Protein AF-A0A1M2VNN3-F1 (afdb_monomer_lite)

Secondary structure (DSSP, 8-state):
----------------------------------------PPPPPPPHHHHHHHHHHHHHHHHTTS-HHHHHTT--THHHHTSTT-EEEEEE--SSSS--EEEEEETTTTEEEEEE----TTSHHHHHHHH-------------

Sequence (144 aa):
MSPTSHCSWLKAALVGLSLCHFAAAAPALVPEVADIRVRRQSITTVSTAEIDSFTPYSFFASAGHCAASKTLTWTCGANCLANPSFKPVAAGGDGDKVQFWFVGFDPDLNTVVVSHQGTNTSEILPLIEDASIEKTTLIRKNLP

pLDDT: mean 77.08, std 21.99, range [33.66, 98.75]

Foldseek 3Di:
DDDDDDDDDDDDDDDDDDDDDPDPPDPPPDPPPPPPPVPPDDDDDDDPVRVVVCVLVVLLQVCQQPDQVCVQVLNRPPSSVSQVQWHWPGWDDPCAPAWTWTWTARVVVRDIDIYTHDDPPVHVVVVVVVVPPPDDDPDPPPDD

Radius of gyration: 32.01 Å; chains: 1; bounding box: 51×56×94 Å

Structure (mmCIF, N/CA/C/O backbone):
data_AF-A0A1M2VNN3-F1
#
_entry.id   AF-A0A1M2VNN3-F1
#
loop_
_atom_site.group_PDB
_atom_site.id
_atom_site.type_symbol
_atom_site.label_atom_id
_atom_site.label_alt_id
_atom_site.label_comp_id
_atom_site.label_asym_id
_atom_site.label_entity_id
_atom_site.label_seq_id
_atom_site.pdbx_PDB_ins_code
_atom_site.Cartn_x
_atom_site.Cartn_y
_atom_site.Cartn_z
_atom_site.occupancy
_atom_site.B_iso_or_equiv
_atom_site.auth_seq_id
_atom_site.auth_comp_id
_atom_site.auth_asym_id
_atom_site.auth_atom_id
_atom_site.pdbx_PDB_model_num
ATOM 1 N N . MET A 1 1 ? 4.830 -6.497 -82.057 1.00 33.66 1 MET A N 1
ATOM 2 C CA . MET A 1 1 ? 6.035 -6.176 -81.267 1.00 33.66 1 MET A CA 1
ATOM 3 C C . MET A 1 1 ? 6.210 -4.665 -81.296 1.00 33.66 1 MET A C 1
ATOM 5 O O . MET A 1 1 ? 6.345 -4.127 -82.380 1.00 33.66 1 MET A O 1
ATOM 9 N N . SER A 1 2 ? 6.118 -4.054 -80.116 1.00 34.47 2 SER A N 1
ATOM 10 C CA . SER A 1 2 ? 6.352 -2.661 -79.699 1.00 34.47 2 SER A CA 1
ATOM 11 C C . SER A 1 2 ? 5.770 -1.429 -80.432 1.00 34.47 2 SER A C 1
ATOM 13 O O . SER A 1 2 ? 5.801 -1.351 -81.656 1.00 34.47 2 SER A O 1
ATOM 15 N N . PRO A 1 3 ? 5.310 -0.430 -79.642 1.00 50.47 3 PRO A N 1
ATOM 16 C CA . PRO A 1 3 ? 4.735 0.847 -80.063 1.00 50.47 3 PRO A CA 1
ATOM 17 C C . PRO A 1 3 ? 5.744 2.009 -79.973 1.00 50.47 3 PRO A C 1
ATOM 19 O O . PRO A 1 3 ? 6.759 1.900 -79.294 1.00 50.47 3 PRO A O 1
ATOM 22 N N . THR A 1 4 ? 5.385 3.157 -80.541 1.00 38.19 4 THR A N 1
ATOM 23 C CA . THR A 1 4 ? 5.797 4.522 -80.147 1.00 38.19 4 THR A CA 1
ATOM 24 C C . THR A 1 4 ? 4.761 5.475 -80.758 1.00 38.19 4 THR A C 1
ATOM 26 O O . THR A 1 4 ? 4.120 5.126 -81.740 1.00 38.19 4 THR A O 1
ATOM 29 N N . SER A 1 5 ? 4.501 6.698 -80.321 1.00 41.19 5 SER A N 1
ATOM 30 C CA . SER A 1 5 ? 4.799 7.518 -79.146 1.00 41.19 5 SER A CA 1
ATOM 31 C C . SER A 1 5 ? 4.080 8.830 -79.482 1.00 41.19 5 SER A C 1
ATOM 33 O O . SER A 1 5 ? 4.285 9.347 -80.578 1.00 41.19 5 SER A O 1
ATOM 35 N N . HIS A 1 6 ? 3.241 9.374 -78.602 1.00 37.38 6 HIS A N 1
ATOM 36 C CA . HIS A 1 6 ? 2.731 10.734 -78.784 1.00 37.38 6 HIS A CA 1
ATOM 37 C C . HIS A 1 6 ? 2.972 11.549 -77.522 1.00 37.38 6 HIS A C 1
ATOM 39 O O . HIS A 1 6 ? 2.417 11.300 -76.455 1.00 37.38 6 HIS A O 1
ATOM 45 N N . CYS A 1 7 ? 3.850 12.527 -77.696 1.00 39.41 7 CYS A N 1
ATOM 46 C CA . CYS A 1 7 ? 4.170 13.578 -76.760 1.00 39.41 7 CYS A CA 1
ATOM 47 C C . CYS A 1 7 ? 3.228 14.763 -77.049 1.00 39.41 7 CYS A C 1
ATOM 49 O O . CYS A 1 7 ? 3.173 15.232 -78.183 1.00 39.41 7 CYS A O 1
ATOM 51 N N . SER A 1 8 ? 2.636 15.335 -75.996 1.00 44.03 8 SER A N 1
ATOM 52 C CA . SER A 1 8 ? 2.959 16.705 -75.566 1.00 44.03 8 SER A CA 1
ATOM 53 C C . SER A 1 8 ? 1.882 17.813 -75.530 1.00 44.03 8 SER A C 1
ATOM 55 O O . SER A 1 8 ? 1.131 18.021 -76.473 1.00 44.03 8 SER A O 1
ATOM 57 N N . TRP A 1 9 ? 2.007 18.602 -74.447 1.00 37.06 9 TRP A N 1
ATOM 58 C CA . TRP A 1 9 ? 1.638 20.013 -74.195 1.00 37.06 9 TRP A CA 1
ATOM 59 C C . TRP A 1 9 ? 0.148 20.413 -74.099 1.00 37.06 9 TRP A C 1
ATOM 61 O O . TRP A 1 9 ? -0.550 20.477 -75.099 1.00 37.06 9 TRP A O 1
ATOM 71 N N . LEU A 1 10 ? -0.311 20.843 -72.911 1.00 41.41 10 LEU A N 1
ATOM 72 C CA . LEU A 1 10 ? -0.460 22.260 -72.494 1.00 41.41 10 LEU A CA 1
ATOM 73 C C . LEU A 1 10 ? -1.434 22.410 -71.305 1.00 41.41 10 LEU A C 1
ATOM 75 O O . LEU A 1 10 ? -2.467 21.758 -71.219 1.00 41.41 10 LEU A O 1
ATOM 79 N N . LYS A 1 11 ? -1.059 23.291 -70.372 1.00 45.62 11 LYS A N 1
ATOM 80 C CA . LYS A 1 11 ? -1.816 23.722 -69.184 1.00 45.62 11 LYS A CA 1
ATOM 81 C C . LYS A 1 11 ? -2.757 24.894 -69.526 1.00 45.62 11 LYS A C 1
ATOM 83 O O . LYS A 1 11 ? -2.455 25.605 -70.479 1.00 45.62 11 LYS A O 1
ATOM 88 N N . ALA A 1 12 ? -3.732 25.149 -68.631 1.00 44.59 12 ALA A N 1
ATOM 89 C CA . ALA A 1 12 ? -4.568 26.364 -68.412 1.00 44.59 12 ALA A CA 1
ATOM 90 C C . ALA A 1 12 ? -6.070 26.130 -68.705 1.00 44.59 12 ALA A C 1
ATOM 92 O O . ALA A 1 12 ? -6.380 25.421 -69.646 1.00 44.59 12 ALA A O 1
ATOM 93 N N . ALA A 1 13 ? -7.079 26.693 -68.028 1.00 43.75 13 ALA A N 1
ATOM 94 C CA . ALA A 1 13 ? -7.238 27.483 -66.802 1.00 43.75 13 ALA A CA 1
ATOM 95 C C . ALA A 1 13 ? -8.767 27.736 -66.594 1.00 43.75 13 ALA A C 1
ATOM 97 O O . ALA A 1 13 ? -9.498 27.735 -67.576 1.00 43.75 13 ALA A O 1
ATOM 98 N N . LEU A 1 14 ? -9.187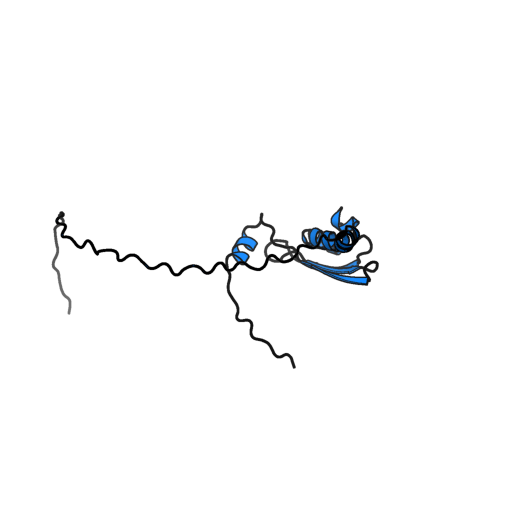 28.030 -65.347 1.00 42.53 14 LEU A N 1
ATOM 99 C CA . LEU A 1 14 ? -10.318 28.905 -64.917 1.00 42.53 14 LEU A CA 1
ATOM 100 C C . LEU A 1 14 ? -11.787 28.472 -65.215 1.00 42.53 14 LEU A C 1
ATOM 102 O O . LEU A 1 14 ? -12.166 28.269 -66.355 1.00 42.53 14 LEU A O 1
ATOM 106 N N . VAL A 1 15 ? -12.615 28.166 -64.196 1.00 43.72 15 VAL A N 1
ATOM 107 C CA . VAL A 1 15 ? -13.488 29.034 -63.341 1.00 43.72 15 VAL A CA 1
ATOM 108 C C . VAL A 1 15 ? -14.848 29.415 -63.970 1.00 43.72 15 VAL A C 1
ATOM 110 O O . VAL A 1 15 ? -14.900 30.055 -65.011 1.00 43.72 15 VAL A O 1
ATOM 113 N N . GLY A 1 16 ? -15.934 29.119 -63.232 1.00 42.97 16 GLY A N 1
ATOM 114 C CA . GLY A 1 16 ? -17.315 29.616 -63.420 1.00 42.97 16 GLY A CA 1
ATOM 115 C C . GLY A 1 16 ? -18.303 28.488 -63.768 1.00 42.97 16 GLY A C 1
ATOM 116 O O . GLY A 1 16 ? -17.969 27.633 -64.568 1.00 42.97 16 GLY A O 1
ATOM 117 N N . LEU A 1 17 ? -19.522 28.370 -63.238 1.00 47.12 17 LEU A N 1
ATOM 118 C CA . LEU A 1 17 ? -20.382 29.330 -62.556 1.00 47.12 17 LEU A CA 1
ATOM 119 C C . LEU A 1 17 ? -21.457 28.571 -61.741 1.00 47.12 17 LEU A C 1
ATOM 121 O O . LEU A 1 17 ? -21.937 27.514 -62.140 1.00 47.12 17 LEU A O 1
ATOM 125 N N . SER A 1 18 ? -21.820 29.166 -60.610 1.00 65.38 18 SER A N 1
ATOM 126 C CA . SER A 1 18 ? -22.887 28.821 -59.664 1.00 65.38 18 SER A CA 1
ATOM 127 C C . SER A 1 18 ? -24.274 28.612 -60.295 1.00 65.38 18 SER A C 1
ATOM 129 O O . SER A 1 18 ? -24.717 29.472 -61.053 1.00 65.38 18 SER A O 1
ATOM 131 N N . LEU A 1 19 ? -24.999 27.553 -59.890 1.00 51.84 19 LEU A N 1
ATOM 132 C CA . LEU A 1 19 ? -26.470 27.518 -59.922 1.00 51.84 19 LEU A CA 1
ATOM 133 C C . LEU A 1 19 ? -27.072 26.693 -58.758 1.00 51.84 19 LEU A C 1
ATOM 135 O O . LEU A 1 19 ? -26.866 25.490 -58.621 1.00 51.84 19 LEU A O 1
ATOM 139 N N . CYS A 1 20 ? -27.807 27.433 -57.927 1.00 46.62 20 CYS A N 1
ATOM 140 C CA . CYS A 1 20 ? -28.802 27.118 -56.899 1.00 46.62 20 CYS A CA 1
ATOM 141 C C . CYS A 1 20 ? -29.218 25.658 -56.645 1.00 46.62 20 CYS A C 1
ATOM 143 O O . CYS A 1 20 ? -29.908 25.070 -57.466 1.00 46.62 20 CYS A O 1
ATOM 145 N N . HIS A 1 21 ? -29.019 25.195 -55.405 1.00 37.31 21 HIS A N 1
ATOM 146 C CA . HIS A 1 21 ? -29.993 24.367 -54.679 1.00 37.31 21 HIS A CA 1
ATOM 147 C C . HIS A 1 21 ? -30.003 24.798 -53.203 1.00 37.31 21 HIS A C 1
ATOM 149 O O . HIS A 1 21 ? -29.290 24.239 -52.374 1.00 37.31 21 HIS A O 1
ATOM 155 N N . PHE A 1 22 ? -30.796 25.817 -52.858 1.00 49.06 22 PHE A N 1
ATOM 156 C CA . PHE A 1 22 ? -31.197 26.004 -51.462 1.00 49.06 22 PHE A CA 1
ATOM 157 C C . PHE A 1 22 ? -32.216 24.908 -51.144 1.00 49.06 22 PHE A C 1
ATOM 159 O O . PHE A 1 22 ? -33.404 25.049 -51.426 1.00 49.06 22 PHE A O 1
ATOM 166 N N . ALA A 1 23 ? -31.737 23.783 -50.617 1.00 55.97 23 ALA A N 1
ATOM 167 C CA . ALA A 1 23 ? -32.609 22.795 -50.006 1.00 55.97 23 ALA A CA 1
ATOM 168 C C . ALA A 1 23 ? -33.265 23.450 -48.783 1.00 55.97 23 ALA A C 1
ATOM 170 O O . ALA A 1 23 ? -32.577 23.890 -47.862 1.00 55.97 23 ALA A O 1
ATOM 171 N N . ALA A 1 24 ? -34.593 23.554 -48.792 1.00 55.31 24 ALA A N 1
ATOM 172 C CA . ALA A 1 24 ? -35.355 23.955 -47.622 1.00 55.31 24 ALA A CA 1
ATOM 173 C C . ALA A 1 24 ? -35.082 22.938 -46.503 1.00 55.31 24 ALA A C 1
ATOM 175 O O . ALA A 1 24 ? -35.500 21.784 -46.590 1.00 55.31 24 ALA A O 1
ATOM 176 N N . ALA A 1 25 ? -34.340 23.347 -45.473 1.00 58.97 25 ALA A N 1
ATOM 177 C CA . ALA A 1 25 ? -34.159 22.540 -44.278 1.00 58.97 25 ALA A CA 1
ATOM 178 C C . ALA A 1 25 ? -35.513 22.455 -43.562 1.00 58.97 25 ALA A C 1
ATOM 180 O O . ALA A 1 25 ? -35.980 23.434 -42.980 1.00 58.97 25 ALA A O 1
ATOM 181 N N . ALA A 1 26 ? -36.173 21.300 -43.648 1.00 62.38 26 ALA A N 1
ATOM 182 C CA . ALA A 1 26 ? -37.319 21.006 -42.801 1.00 62.38 26 ALA A CA 1
ATOM 183 C C . ALA A 1 26 ? -36.878 21.105 -41.327 1.00 62.38 26 ALA A C 1
ATOM 185 O O . ALA A 1 26 ? -35.769 20.664 -41.008 1.00 62.38 26 ALA A O 1
ATOM 186 N N . PRO A 1 27 ? -37.695 21.669 -40.419 1.00 55.53 27 PRO A N 1
ATOM 187 C CA . PRO A 1 27 ? -37.373 21.656 -39.001 1.00 55.53 27 PRO A CA 1
ATOM 188 C C . PRO A 1 27 ? -37.253 20.198 -38.553 1.00 55.53 27 PRO A C 1
ATOM 190 O O . PRO A 1 27 ? -38.220 19.438 -38.595 1.00 55.53 27 PRO A O 1
ATOM 193 N N . ALA A 1 28 ? -36.043 19.793 -38.170 1.00 61.91 28 ALA A N 1
ATOM 194 C CA . ALA A 1 28 ? -35.824 18.502 -37.549 1.00 61.91 28 ALA A CA 1
ATOM 195 C C . ALA A 1 28 ? -36.614 18.486 -36.235 1.00 61.91 28 ALA A C 1
ATOM 197 O O . ALA A 1 28 ? -36.348 19.283 -35.335 1.00 61.91 28 ALA A O 1
ATOM 198 N N . LEU A 1 29 ? -37.605 17.599 -36.136 1.00 56.53 29 LEU A N 1
ATOM 199 C CA . LEU A 1 29 ? -38.239 17.267 -34.868 1.00 56.53 29 LEU A CA 1
ATOM 200 C C . LEU A 1 29 ? -37.166 16.599 -34.004 1.00 56.53 29 LEU A C 1
ATOM 202 O O . LEU A 1 29 ? -36.873 15.416 -34.171 1.00 56.53 29 LEU A O 1
ATOM 206 N N . VAL A 1 30 ? -36.522 17.376 -33.134 1.00 61.78 30 VAL A N 1
ATOM 207 C CA . VAL A 1 30 ? -35.669 16.825 -32.080 1.00 61.78 30 VAL A CA 1
ATOM 208 C C . VAL A 1 30 ? -36.590 16.005 -31.176 1.00 61.78 30 VAL A C 1
ATOM 210 O O . VAL A 1 30 ? -37.547 16.576 -30.648 1.00 61.78 30 VAL A O 1
ATOM 213 N N . PRO A 1 31 ? -36.378 14.685 -31.020 1.00 58.59 31 PRO A N 1
ATOM 214 C CA . PRO A 1 31 ? -37.140 13.924 -30.047 1.00 58.59 31 PRO A CA 1
ATOM 215 C C . PRO A 1 31 ? -36.894 14.549 -28.676 1.00 58.59 31 PRO A C 1
ATOM 217 O O . PRO A 1 31 ? -35.753 14.853 -28.321 1.00 58.59 31 PRO A O 1
ATOM 220 N N . GLU A 1 32 ? -37.972 14.782 -27.933 1.00 61.81 32 GLU A N 1
ATOM 221 C CA . GLU A 1 32 ? -37.898 15.251 -26.558 1.00 61.81 32 GLU A CA 1
ATOM 222 C C . GLU A 1 32 ? -37.024 14.268 -25.778 1.00 61.81 32 GLU A C 1
ATOM 224 O O . GLU A 1 32 ? -37.351 13.086 -25.645 1.00 61.81 32 GLU A O 1
ATOM 229 N N . VAL A 1 33 ? -35.852 14.737 -25.342 1.00 63.41 33 VAL A N 1
ATOM 230 C CA . VAL A 1 33 ? -34.979 13.963 -24.467 1.00 63.41 33 VAL A CA 1
ATOM 231 C C . VAL A 1 33 ? -35.758 13.820 -23.171 1.00 63.41 33 VAL A C 1
ATOM 233 O O . VAL A 1 33 ? -35.866 14.779 -22.410 1.00 63.41 33 VAL A O 1
ATOM 236 N N . ALA A 1 34 ? -36.362 12.651 -22.956 1.00 64.81 34 ALA A N 1
ATOM 237 C CA . ALA A 1 34 ? -37.002 12.338 -21.692 1.00 64.81 34 ALA A CA 1
ATOM 238 C C . ALA A 1 34 ? -35.995 12.650 -20.575 1.00 64.81 34 ALA A C 1
ATOM 240 O O . ALA A 1 34 ? -34.882 12.119 -20.589 1.00 64.81 34 ALA A O 1
ATOM 241 N N . ASP A 1 35 ? -36.368 13.544 -19.652 1.00 61.16 35 ASP A N 1
ATOM 242 C CA . ASP A 1 35 ? -35.616 13.820 -18.427 1.00 61.16 35 ASP A CA 1
ATOM 243 C C . ASP A 1 35 ? -35.487 12.482 -17.693 1.00 61.16 35 ASP A C 1
ATOM 245 O O . ASP A 1 35 ? -36.402 12.052 -16.985 1.00 61.16 35 ASP A O 1
ATOM 249 N N . ILE A 1 36 ? -34.367 11.778 -17.895 1.00 63.28 36 ILE A N 1
ATOM 250 C CA . ILE A 1 36 ? -33.958 10.680 -17.025 1.00 63.28 36 ILE A CA 1
ATOM 251 C C . ILE A 1 36 ? -33.531 11.354 -15.727 1.00 63.28 36 ILE A C 1
ATOM 253 O O . ILE A 1 36 ? -32.350 11.445 -15.390 1.00 63.28 36 ILE A O 1
ATOM 257 N N . ARG A 1 37 ? -34.518 11.849 -14.983 1.00 63.16 37 ARG A N 1
ATOM 258 C CA . ARG A 1 37 ? -34.352 12.286 -13.614 1.00 63.16 37 ARG A CA 1
ATOM 259 C C . ARG A 1 37 ? -34.118 11.020 -12.815 1.00 63.16 37 ARG A C 1
ATOM 261 O O . ARG A 1 37 ? -35.043 10.448 -12.239 1.00 63.16 37 ARG A O 1
ATOM 268 N N . VAL A 1 38 ? -32.874 10.546 -12.832 1.00 70.25 38 VAL A N 1
ATOM 269 C CA . VAL A 1 38 ? -32.401 9.508 -11.923 1.00 70.25 38 VAL A CA 1
ATOM 270 C C . VAL A 1 38 ? -32.824 9.979 -10.543 1.00 70.25 38 VAL A C 1
ATOM 272 O O . VAL A 1 38 ? -32.404 11.047 -10.088 1.00 70.25 38 VAL A O 1
ATOM 275 N N . ARG A 1 39 ? -33.743 9.238 -9.915 1.00 72.94 39 ARG A N 1
ATOM 276 C CA . ARG A 1 39 ? -34.212 9.537 -8.565 1.00 72.94 39 ARG A CA 1
ATOM 277 C C . ARG A 1 39 ? -32.967 9.737 -7.715 1.00 72.94 39 ARG A C 1
ATOM 279 O O . ARG A 1 39 ? -32.147 8.823 -7.631 1.00 72.94 39 ARG A O 1
ATOM 286 N N . ARG A 1 40 ? -32.797 10.939 -7.154 1.00 70.25 40 ARG A N 1
ATOM 287 C CA . ARG A 1 40 ? -31.619 11.252 -6.344 1.00 70.25 40 ARG A CA 1
ATOM 288 C C . ARG A 1 40 ? -31.544 10.193 -5.249 1.00 70.25 40 ARG A C 1
ATOM 290 O O . ARG A 1 40 ? -32.466 10.083 -4.442 1.00 70.25 40 ARG A O 1
ATOM 297 N N . GLN A 1 41 ? -30.496 9.378 -5.290 1.00 78.75 41 GLN A N 1
ATOM 298 C CA . GLN A 1 41 ? -30.207 8.430 -4.224 1.00 78.75 41 GLN A CA 1
ATOM 299 C C . GLN A 1 41 ? -30.070 9.245 -2.933 1.00 78.75 41 GLN A C 1
ATOM 301 O O . GLN A 1 41 ? -29.500 10.342 -2.944 1.00 78.75 41 GLN A O 1
ATOM 306 N N . SER A 1 42 ? -30.641 8.756 -1.835 1.00 82.00 42 SER A N 1
ATOM 307 C CA . SER A 1 42 ? -30.385 9.347 -0.525 1.00 82.00 42 SER A CA 1
ATOM 308 C C . SER A 1 42 ? -28.895 9.207 -0.222 1.00 82.00 42 SER A C 1
ATOM 310 O O . SER A 1 42 ? -28.363 8.101 -0.277 1.00 82.00 42 SER A O 1
ATOM 312 N N . ILE A 1 43 ? -28.225 10.320 0.072 1.00 85.56 43 ILE A N 1
ATOM 313 C CA . ILE A 1 43 ? -26.824 10.320 0.493 1.00 85.56 43 ILE A CA 1
ATOM 314 C C . ILE A 1 43 ? -26.812 10.099 2.003 1.00 85.56 43 ILE A C 1
ATOM 316 O O . ILE A 1 43 ? -27.353 10.917 2.747 1.00 85.56 43 ILE A O 1
ATOM 320 N N . THR A 1 44 ? -26.202 9.004 2.443 1.00 88.62 44 THR A N 1
ATOM 321 C CA . THR A 1 44 ? -25.964 8.735 3.863 1.00 88.62 44 THR A CA 1
ATOM 322 C C . THR A 1 44 ? -24.551 9.178 4.209 1.00 88.62 44 THR A C 1
ATOM 324 O O . THR A 1 44 ? -23.600 8.834 3.510 1.00 88.62 44 THR A O 1
ATOM 327 N N . THR A 1 45 ? -24.404 9.955 5.279 1.00 92.50 45 THR A N 1
ATOM 328 C CA . THR A 1 45 ? -23.086 10.319 5.806 1.00 92.50 45 THR A CA 1
ATOM 329 C C . THR A 1 45 ? -22.431 9.098 6.441 1.00 92.50 45 THR A C 1
ATOM 331 O O . THR A 1 45 ? -23.033 8.465 7.307 1.00 92.50 45 THR A O 1
ATOM 334 N N . VAL A 1 46 ? -21.200 8.799 6.039 1.00 94.06 46 VAL A N 1
ATOM 335 C CA . VAL A 1 46 ? -20.384 7.735 6.634 1.00 94.06 46 VAL A CA 1
ATOM 336 C C . VAL A 1 46 ? -19.782 8.229 7.953 1.00 94.06 46 VAL A C 1
ATOM 338 O O . VAL A 1 46 ? -19.405 9.397 8.068 1.00 94.06 46 VAL A O 1
ATOM 341 N N . SER A 1 47 ? -19.725 7.357 8.962 1.00 96.06 47 SER A N 1
ATOM 342 C CA . SER A 1 47 ? -19.135 7.694 10.264 1.00 96.06 47 SER A CA 1
ATOM 343 C C . SER A 1 47 ? -17.606 7.776 10.193 1.00 96.06 47 SER A C 1
ATOM 345 O O . SER A 1 47 ? -16.981 7.138 9.349 1.00 96.06 47 SER A O 1
ATOM 347 N N . THR A 1 48 ? -16.980 8.512 11.113 1.00 97.00 48 THR A N 1
ATOM 348 C CA . THR A 1 48 ? -15.510 8.563 11.197 1.00 97.00 48 THR A CA 1
ATOM 349 C C . THR A 1 48 ? -14.914 7.188 11.479 1.00 97.00 48 THR A C 1
ATOM 351 O O . THR A 1 48 ? -13.947 6.819 10.837 1.00 97.00 48 THR A O 1
ATOM 354 N N . ALA A 1 49 ? -15.542 6.389 12.346 1.00 96.94 49 ALA A N 1
ATOM 355 C CA . ALA A 1 49 ? -15.082 5.036 12.659 1.00 96.94 49 ALA A CA 1
ATOM 356 C C . ALA A 1 49 ? -15.073 4.112 11.428 1.00 96.94 49 ALA A C 1
ATOM 358 O O . ALA A 1 49 ? -14.180 3.283 11.273 1.00 96.94 49 ALA A O 1
ATOM 359 N N . GLU A 1 50 ? -16.055 4.266 10.539 1.00 95.94 50 GLU A N 1
ATOM 360 C CA . GLU A 1 50 ? -16.102 3.512 9.287 1.00 95.94 50 GLU A CA 1
ATOM 361 C C . GLU A 1 50 ? -15.001 3.974 8.323 1.00 95.94 50 GLU A C 1
ATOM 363 O O . GLU A 1 50 ? -14.300 3.132 7.770 1.00 95.94 50 GLU A O 1
ATOM 368 N N . ILE A 1 51 ? -14.762 5.284 8.200 1.00 95.88 51 ILE A N 1
ATOM 369 C CA . ILE A 1 51 ? -13.627 5.824 7.428 1.00 95.88 51 ILE A CA 1
ATOM 370 C C . ILE A 1 51 ? -12.295 5.303 7.986 1.00 95.88 51 ILE A C 1
ATOM 372 O O . ILE A 1 51 ? -11.461 4.807 7.230 1.00 95.88 51 ILE A O 1
ATOM 376 N N . ASP A 1 52 ? -12.119 5.351 9.306 1.00 96.31 52 ASP A N 1
ATOM 377 C CA . ASP A 1 52 ? -10.901 4.919 9.991 1.00 96.31 52 ASP A CA 1
ATOM 378 C C . ASP A 1 52 ? -10.620 3.429 9.757 1.00 96.31 52 ASP A C 1
ATOM 380 O O . ASP A 1 52 ? -9.462 3.040 9.590 1.00 96.31 52 ASP A O 1
ATOM 384 N N . SER A 1 53 ? -11.668 2.603 9.651 1.00 96.12 53 SER A N 1
ATOM 385 C CA . SER A 1 53 ? -11.535 1.175 9.336 1.00 96.12 53 SER A CA 1
ATOM 386 C C . SER A 1 53 ? -10.943 0.904 7.944 1.00 96.12 53 SER A C 1
ATOM 388 O O . SER A 1 53 ? -10.343 -0.149 7.725 1.00 96.12 53 SER A O 1
ATOM 390 N N . PHE A 1 54 ? -11.041 1.865 7.017 1.00 96.38 54 PHE A N 1
ATOM 391 C CA . PHE A 1 54 ? -10.453 1.775 5.677 1.00 96.38 54 PHE A CA 1
ATOM 392 C C . PHE A 1 54 ? -9.030 2.343 5.579 1.00 96.38 54 PHE A C 1
ATOM 394 O O . PHE A 1 54 ? -8.344 2.140 4.569 1.00 96.38 54 PHE A O 1
ATOM 401 N N . THR A 1 55 ? -8.553 3.033 6.615 1.00 96.81 55 THR A N 1
ATOM 402 C CA . THR A 1 55 ? -7.229 3.669 6.626 1.00 96.81 55 THR A CA 1
ATOM 403 C C . THR A 1 55 ? -6.080 2.684 6.363 1.00 96.81 55 THR A C 1
ATOM 405 O O . THR A 1 55 ? -5.253 2.989 5.496 1.00 96.81 55 THR A O 1
ATOM 408 N N . PRO A 1 56 ? -6.020 1.484 6.984 1.00 97.44 56 PRO A N 1
ATOM 409 C CA . PRO A 1 56 ? -4.959 0.511 6.699 1.00 97.44 56 PRO A CA 1
ATOM 410 C C . PRO A 1 56 ? -4.878 0.136 5.213 1.00 97.44 56 PRO A C 1
ATOM 412 O O . PRO A 1 56 ? -3.799 0.138 4.616 1.00 97.44 56 PRO A O 1
ATOM 415 N N . TYR A 1 57 ? -6.032 -0.101 4.581 1.00 97.50 57 TYR A N 1
ATOM 416 C CA . TYR A 1 57 ? -6.136 -0.440 3.159 1.00 97.50 57 TYR A CA 1
ATOM 417 C C . TYR A 1 57 ? -5.717 0.714 2.247 1.00 97.50 57 TYR A C 1
ATOM 419 O O . TYR A 1 57 ? -5.097 0.486 1.209 1.00 97.50 57 TYR A O 1
ATOM 427 N N . SER A 1 58 ? -5.975 1.956 2.659 1.00 97.12 58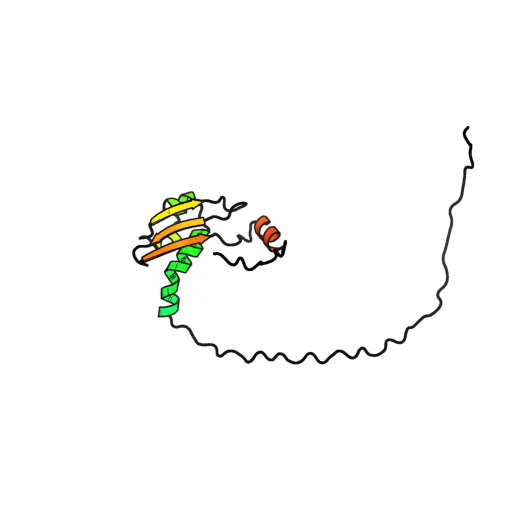 SER A N 1
ATOM 428 C CA . SER A 1 58 ? -5.516 3.145 1.932 1.00 97.12 58 SER A CA 1
ATOM 429 C C . SER A 1 58 ? -3.988 3.249 1.937 1.00 97.12 58 SER A C 1
ATOM 431 O O . SER A 1 58 ? -3.379 3.547 0.907 1.00 97.12 58 SER A O 1
ATOM 433 N N . PHE A 1 59 ? -3.341 2.921 3.059 1.00 98.25 59 PHE A N 1
ATOM 434 C CA . PHE A 1 59 ? -1.881 2.841 3.120 1.00 98.25 59 PHE A CA 1
ATOM 435 C C . PHE A 1 59 ? -1.313 1.672 2.307 1.00 98.25 59 PHE A C 1
ATOM 437 O O . PHE A 1 59 ? -0.282 1.847 1.659 1.00 98.25 59 PHE A O 1
ATOM 444 N N . PHE A 1 60 ? -1.991 0.520 2.251 1.00 98.38 60 PHE A N 1
ATOM 445 C CA . PHE A 1 60 ? -1.605 -0.578 1.354 1.00 98.38 60 PHE A CA 1
ATOM 446 C C . PHE A 1 60 ? -1.708 -0.203 -0.129 1.00 98.38 60 PHE A C 1
ATOM 448 O O . PHE A 1 60 ? -0.815 -0.544 -0.911 1.00 98.38 60 PHE A O 1
ATOM 455 N N . ALA A 1 61 ? -2.759 0.521 -0.516 1.00 97.50 61 ALA A N 1
ATOM 456 C CA . ALA A 1 61 ? -2.907 1.046 -1.871 1.00 97.50 61 ALA A CA 1
ATOM 457 C C . ALA A 1 61 ? -1.790 2.052 -2.196 1.00 97.50 61 ALA A C 1
ATOM 459 O O . ALA A 1 61 ? -1.124 1.937 -3.222 1.00 97.50 61 ALA A O 1
ATOM 460 N N . SER A 1 62 ? -1.503 2.975 -1.274 1.00 96.94 62 SER A N 1
ATOM 461 C CA . SER A 1 62 ? -0.403 3.940 -1.408 1.00 96.94 62 SER A CA 1
ATOM 462 C C . SER A 1 62 ? 0.971 3.254 -1.502 1.00 96.94 62 SER A C 1
ATOM 464 O O . SER A 1 62 ? 1.798 3.604 -2.347 1.00 96.94 62 SER A O 1
ATOM 466 N N . ALA A 1 63 ? 1.211 2.210 -0.699 1.00 98.06 63 ALA A N 1
ATOM 467 C CA . ALA A 1 63 ? 2.414 1.379 -0.785 1.00 98.06 63 ALA A CA 1
ATOM 468 C C . ALA A 1 63 ? 2.541 0.657 -2.139 1.00 98.06 63 ALA A C 1
ATOM 470 O O . ALA A 1 63 ? 3.658 0.343 -2.545 1.00 98.06 63 ALA A O 1
ATOM 471 N N . GLY A 1 64 ? 1.435 0.439 -2.862 1.00 97.38 64 GLY A N 1
ATOM 472 C CA . GLY A 1 64 ? 1.425 -0.149 -4.206 1.00 97.38 64 GLY A CA 1
ATOM 473 C C . GLY A 1 64 ? 2.227 0.658 -5.229 1.00 97.38 64 GLY A C 1
ATOM 474 O O . GLY A 1 64 ? 2.687 0.098 -6.212 1.00 97.38 64 GLY A O 1
ATOM 475 N N . HIS A 1 65 ? 2.476 1.946 -4.972 1.00 95.75 65 HIS A N 1
ATOM 476 C CA . HIS A 1 65 ? 3.314 2.806 -5.816 1.00 95.75 65 HIS A CA 1
ATOM 477 C C . HIS A 1 65 ? 4.807 2.772 -5.467 1.00 95.75 65 HIS A C 1
ATOM 479 O O . HIS A 1 65 ? 5.617 3.425 -6.124 1.00 95.75 65 HIS A O 1
ATOM 485 N N . CYS A 1 66 ? 5.194 2.049 -4.419 1.00 97.19 66 CYS A N 1
ATOM 486 C CA . CYS A 1 66 ? 6.589 1.941 -4.016 1.00 97.19 66 CYS A CA 1
ATOM 487 C C . CYS A 1 66 ? 7.306 0.853 -4.822 1.00 97.19 66 CYS A C 1
ATOM 489 O O . CYS A 1 66 ? 6.716 -0.165 -5.176 1.00 97.19 66 CYS A O 1
ATOM 491 N N . ALA A 1 67 ? 8.608 1.040 -5.056 1.00 97.69 67 ALA A N 1
ATOM 492 C CA . ALA A 1 67 ? 9.418 0.060 -5.774 1.00 97.69 67 ALA A CA 1
ATOM 493 C C . ALA A 1 67 ? 9.310 -1.338 -5.140 1.00 97.69 67 ALA A C 1
ATOM 495 O O . ALA A 1 67 ? 9.392 -1.474 -3.915 1.00 97.69 67 ALA A O 1
ATOM 496 N N . ALA A 1 68 ? 9.218 -2.377 -5.975 1.00 98.19 68 ALA A N 1
ATOM 497 C CA . ALA A 1 68 ? 9.034 -3.764 -5.539 1.00 98.19 68 ALA A CA 1
ATOM 498 C C . ALA A 1 68 ? 10.064 -4.227 -4.488 1.00 98.19 68 ALA A C 1
ATOM 500 O O . ALA A 1 68 ? 9.730 -4.928 -3.538 1.00 98.19 68 ALA A O 1
ATOM 501 N N . SER A 1 69 ? 11.324 -3.788 -4.596 1.00 98.31 69 SER A N 1
ATOM 502 C CA . SER A 1 69 ? 12.369 -4.113 -3.610 1.00 98.31 69 SER A CA 1
ATOM 503 C C . SER A 1 69 ? 12.090 -3.532 -2.215 1.00 98.31 69 SER A C 1
ATOM 505 O O . SER A 1 69 ? 12.484 -4.112 -1.199 1.00 98.31 69 SER A O 1
ATOM 507 N N . LYS A 1 70 ? 11.387 -2.396 -2.146 1.00 98.62 70 LYS A N 1
ATOM 508 C CA . LYS A 1 70 ? 10.994 -1.731 -0.899 1.00 98.62 70 LYS A CA 1
ATOM 509 C C . LYS A 1 70 ? 9.730 -2.327 -0.304 1.00 98.62 70 LYS A C 1
ATOM 511 O O . LYS A 1 70 ? 9.661 -2.428 0.916 1.00 98.62 70 LYS A O 1
ATOM 516 N N . THR A 1 71 ? 8.763 -2.740 -1.118 1.00 98.50 71 THR A N 1
ATOM 517 C CA . THR A 1 71 ? 7.557 -3.421 -0.622 1.00 98.50 71 THR A CA 1
ATOM 518 C C . THR A 1 71 ? 7.860 -4.855 -0.200 1.00 98.50 71 THR A C 1
ATOM 520 O O . THR A 1 71 ? 7.362 -5.279 0.834 1.00 98.50 71 THR A O 1
ATOM 523 N N . LEU A 1 72 ? 8.770 -5.565 -0.878 1.00 98.62 72 LEU A N 1
ATOM 524 C CA . LEU A 1 72 ? 9.216 -6.898 -0.447 1.00 98.62 72 LEU A CA 1
ATOM 525 C C . LEU A 1 72 ? 9.896 -6.879 0.930 1.00 98.62 72 LEU A C 1
ATOM 527 O O . LEU A 1 72 ? 9.734 -7.800 1.721 1.00 98.62 72 LEU A O 1
ATOM 531 N N . THR A 1 73 ? 10.660 -5.823 1.219 1.00 98.56 73 THR A N 1
ATOM 532 C CA . THR A 1 73 ? 11.332 -5.636 2.518 1.00 98.56 73 THR A CA 1
ATOM 533 C C . THR A 1 73 ? 10.505 -4.825 3.516 1.00 98.56 73 THR A C 1
ATOM 535 O O . THR A 1 73 ? 10.923 -4.661 4.657 1.00 98.56 73 THR A O 1
ATOM 538 N N . TRP A 1 74 ? 9.345 -4.319 3.093 1.00 98.56 74 TRP A N 1
ATOM 539 C CA . TRP A 1 74 ? 8.463 -3.434 3.854 1.00 98.56 74 TRP A CA 1
ATOM 540 C C . TRP A 1 74 ? 9.144 -2.176 4.433 1.00 98.56 74 TRP A C 1
ATOM 542 O O . TRP A 1 74 ? 8.964 -1.811 5.591 1.00 98.56 74 TRP A O 1
ATOM 552 N N . THR A 1 75 ? 9.946 -1.483 3.616 1.00 98.44 75 THR A N 1
ATOM 553 C CA . THR A 1 75 ? 10.780 -0.328 4.029 1.00 98.44 75 THR A CA 1
ATOM 554 C C . THR A 1 75 ? 10.447 0.983 3.307 1.00 98.44 75 THR A C 1
ATOM 556 O O . THR A 1 75 ? 11.272 1.891 3.209 1.00 98.44 75 THR A O 1
ATOM 559 N N . CYS A 1 76 ? 9.231 1.113 2.783 1.00 97.56 76 CYS A N 1
ATOM 560 C CA . CYS A 1 76 ? 8.813 2.206 1.901 1.00 97.56 76 CYS A CA 1
ATOM 561 C C . CYS A 1 76 ? 8.388 3.516 2.604 1.00 97.56 76 CYS A C 1
ATOM 563 O O . CYS A 1 76 ? 7.576 4.279 2.085 1.00 97.56 76 CYS A O 1
ATOM 565 N N . GLY A 1 77 ? 8.931 3.799 3.789 1.00 97.94 77 GLY A N 1
ATOM 566 C CA . GLY A 1 77 ? 8.608 5.010 4.547 1.00 97.94 77 GLY A CA 1
ATOM 567 C C . GLY A 1 77 ? 7.193 4.986 5.129 1.00 97.94 77 GLY A C 1
ATOM 568 O O . GLY A 1 77 ? 6.716 3.934 5.548 1.00 97.94 77 GLY A O 1
ATOM 569 N N . ALA A 1 78 ? 6.535 6.149 5.172 1.00 97.94 78 ALA A N 1
ATOM 570 C CA . ALA A 1 78 ? 5.271 6.350 5.888 1.00 97.94 78 ALA A CA 1
ATOM 571 C C . ALA A 1 78 ? 4.181 5.326 5.525 1.00 97.94 78 ALA A C 1
ATOM 573 O O . ALA A 1 78 ? 3.489 4.845 6.415 1.00 97.94 78 ALA A O 1
ATOM 574 N N . ASN A 1 79 ? 4.084 4.932 4.251 1.00 97.50 79 ASN A N 1
ATOM 575 C CA . ASN A 1 79 ? 3.099 3.948 3.798 1.00 97.50 79 ASN A CA 1
ATOM 576 C C . ASN A 1 79 ? 3.304 2.566 4.439 1.00 97.50 79 ASN A C 1
ATOM 578 O O . ASN A 1 79 ? 2.348 1.948 4.891 1.00 97.50 79 ASN A O 1
ATOM 582 N N . CYS A 1 80 ? 4.551 2.096 4.515 1.00 98.19 80 CYS A N 1
ATOM 583 C CA . CYS A 1 80 ? 4.877 0.813 5.140 1.00 98.19 80 CYS A CA 1
ATOM 584 C C . CYS A 1 80 ? 4.818 0.908 6.675 1.00 98.19 80 CYS A C 1
ATOM 586 O O . CYS A 1 80 ? 4.342 -0.004 7.347 1.00 98.19 80 CYS A O 1
ATOM 588 N N . LEU A 1 81 ? 5.252 2.041 7.236 1.00 98.31 81 LEU A N 1
ATOM 589 C CA . LEU A 1 81 ? 5.220 2.289 8.681 1.00 98.31 81 LEU A CA 1
ATOM 590 C C . LEU A 1 81 ? 3.796 2.378 9.246 1.00 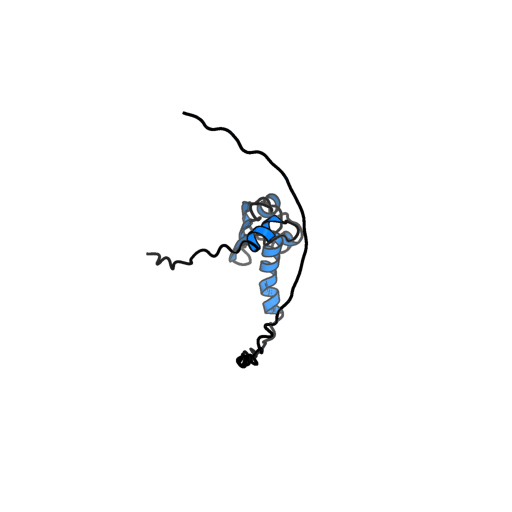98.31 81 LEU A C 1
ATOM 592 O O . LEU A 1 81 ? 3.620 2.154 10.440 1.00 98.31 81 LEU A O 1
ATOM 596 N N . ALA A 1 82 ? 2.798 2.679 8.413 1.00 98.00 82 ALA A N 1
ATOM 597 C CA . ALA A 1 82 ? 1.398 2.703 8.820 1.00 98.00 82 ALA A CA 1
ATOM 598 C C . ALA A 1 82 ? 0.807 1.304 9.077 1.00 98.00 82 ALA A C 1
ATOM 600 O O . ALA A 1 82 ? -0.111 1.188 9.880 1.00 98.00 82 ALA A O 1
ATOM 601 N N . ASN A 1 83 ? 1.361 0.253 8.457 1.00 98.12 83 ASN A N 1
ATOM 602 C CA . ASN A 1 83 ? 0.955 -1.144 8.665 1.00 98.12 83 ASN A CA 1
ATOM 603 C C . ASN A 1 83 ? 2.190 -2.009 9.003 1.00 98.12 83 ASN A C 1
ATOM 605 O O . ASN A 1 83 ? 2.624 -2.827 8.190 1.00 98.12 83 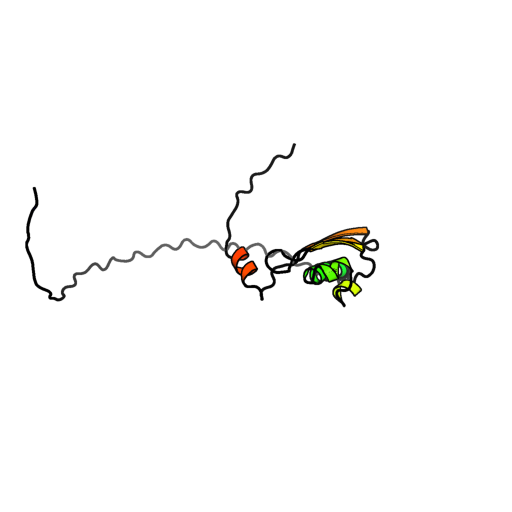ASN A O 1
ATOM 609 N N . PRO A 1 84 ? 2.836 -1.811 10.166 1.00 98.19 84 PRO A N 1
ATOM 610 C CA . PRO A 1 84 ? 4.159 -2.379 10.453 1.00 98.19 84 PRO A CA 1
ATOM 611 C C . PRO A 1 84 ? 4.153 -3.900 10.678 1.00 98.19 84 PRO A C 1
ATOM 613 O O . PRO A 1 84 ? 5.203 -4.548 10.634 1.00 98.19 84 PRO A O 1
ATOM 616 N N . SER A 1 85 ? 2.989 -4.486 10.950 1.00 98.06 85 SER A N 1
ATOM 617 C CA . SER A 1 85 ? 2.823 -5.919 11.185 1.00 98.06 85 SER A CA 1
ATOM 618 C C . SER A 1 85 ? 2.771 -6.736 9.893 1.00 98.06 85 SER A C 1
ATOM 620 O O . SER A 1 85 ? 3.069 -7.934 9.944 1.00 98.06 85 SER A O 1
ATOM 622 N N . PHE A 1 86 ? 2.496 -6.098 8.749 1.00 98.75 86 PHE A N 1
ATOM 623 C CA . PHE A 1 86 ? 2.414 -6.747 7.445 1.00 98.75 86 PHE A CA 1
ATOM 624 C C . PHE A 1 86 ? 3.671 -7.554 7.107 1.00 98.75 86 PHE A C 1
ATOM 626 O O . PHE A 1 86 ? 4.808 -7.124 7.332 1.00 98.75 86 PHE A O 1
ATOM 633 N N . LYS A 1 87 ? 3.456 -8.749 6.554 1.00 98.62 87 LYS A N 1
ATOM 634 C CA . LYS A 1 87 ? 4.500 -9.690 6.142 1.00 98.62 87 LYS A CA 1
ATOM 635 C C . LYS A 1 87 ? 4.414 -9.912 4.632 1.00 98.62 87 LYS A C 1
ATOM 637 O O . LYS A 1 87 ? 3.621 -10.752 4.195 1.00 98.62 87 LYS A O 1
ATOM 642 N N . PRO A 1 88 ? 5.211 -9.185 3.829 1.00 98.56 88 PRO A N 1
ATOM 643 C CA . PRO A 1 88 ? 5.305 -9.441 2.399 1.00 98.56 88 PRO A CA 1
ATOM 644 C C . PRO A 1 88 ? 5.784 -10.870 2.129 1.00 98.56 88 PRO A C 1
ATOM 646 O O . PRO A 1 88 ? 6.696 -11.369 2.789 1.00 98.56 88 PRO A O 1
ATOM 649 N N . VAL A 1 89 ? 5.177 -11.514 1.137 1.00 98.69 89 VAL A N 1
ATOM 650 C CA . VAL A 1 89 ? 5.554 -12.845 0.637 1.00 98.69 89 VAL A CA 1
ATOM 651 C C . VAL A 1 89 ? 6.192 -12.729 -0.745 1.00 98.69 89 VAL A C 1
ATOM 653 O O . VAL A 1 89 ? 7.171 -13.414 -1.031 1.00 98.69 89 VAL A O 1
ATOM 656 N N . ALA A 1 90 ? 5.667 -11.846 -1.595 1.00 98.75 90 ALA A N 1
ATOM 657 C CA . ALA A 1 90 ? 6.239 -11.549 -2.902 1.00 98.75 90 ALA A CA 1
ATOM 658 C C . ALA A 1 90 ? 5.914 -10.115 -3.332 1.00 98.75 90 ALA A C 1
ATOM 660 O O . ALA A 1 90 ? 4.910 -9.538 -2.913 1.00 98.75 90 ALA A O 1
ATOM 661 N N . ALA A 1 91 ? 6.764 -9.556 -4.189 1.00 98.62 91 ALA A N 1
ATOM 662 C CA . ALA A 1 91 ? 6.541 -8.285 -4.860 1.00 98.62 91 ALA A CA 1
ATOM 663 C C . ALA A 1 91 ? 7.217 -8.297 -6.233 1.00 98.62 91 ALA A C 1
ATOM 665 O O . ALA A 1 91 ? 8.182 -9.036 -6.446 1.00 98.62 91 ALA A O 1
ATOM 666 N N . GLY A 1 92 ? 6.734 -7.469 -7.152 1.00 98.00 92 GLY A N 1
ATOM 667 C CA . GLY A 1 92 ? 7.267 -7.393 -8.507 1.00 98.00 92 GLY A CA 1
ATOM 668 C C . GLY A 1 92 ? 6.814 -6.147 -9.254 1.00 98.00 92 GLY A C 1
ATOM 669 O O . GLY A 1 92 ? 6.206 -5.251 -8.674 1.00 98.00 92 GLY A O 1
ATOM 670 N N . GLY A 1 93 ? 7.133 -6.113 -10.546 1.00 96.19 93 GLY A N 1
ATOM 671 C CA . GLY A 1 93 ? 6.915 -4.962 -11.419 1.00 96.19 93 GLY A CA 1
ATOM 672 C C . GLY A 1 93 ? 8.117 -4.021 -11.488 1.00 96.19 93 GLY A C 1
ATOM 673 O O . GLY A 1 93 ? 9.018 -4.070 -10.646 1.00 96.19 93 GLY A O 1
ATOM 674 N N . ASP A 1 94 ? 8.126 -3.192 -12.525 1.00 93.19 94 ASP A N 1
ATOM 675 C CA . ASP A 1 94 ? 9.116 -2.138 -12.775 1.00 93.19 94 ASP A CA 1
ATOM 676 C C . ASP A 1 94 ? 8.514 -0.728 -12.670 1.00 93.19 94 ASP A C 1
ATOM 678 O O . ASP A 1 94 ? 9.257 0.253 -12.667 1.00 93.19 94 ASP A O 1
ATOM 682 N N . GLY A 1 95 ? 7.192 -0.633 -12.507 1.00 88.62 95 GLY A N 1
ATOM 683 C CA . GLY A 1 95 ? 6.475 0.630 -12.388 1.00 88.62 95 GLY A CA 1
ATOM 684 C C . GLY A 1 95 ? 6.162 1.301 -13.723 1.00 88.62 95 GLY A C 1
ATOM 685 O O . GLY A 1 95 ? 5.589 2.391 -13.711 1.00 88.62 95 GLY A O 1
ATOM 686 N N . ASP A 1 96 ? 6.521 0.649 -14.831 1.00 85.25 96 ASP A N 1
ATOM 687 C CA . ASP A 1 96 ? 6.365 1.119 -16.207 1.00 85.25 96 ASP A CA 1
ATOM 688 C C . ASP A 1 96 ? 5.546 0.093 -17.011 1.00 85.25 96 ASP A C 1
ATOM 690 O O . ASP A 1 96 ? 4.312 0.117 -16.979 1.00 85.25 96 ASP A O 1
ATOM 694 N N . LYS A 1 97 ? 6.214 -0.880 -17.653 1.00 84.44 97 LYS A N 1
ATOM 695 C CA . LYS A 1 97 ? 5.562 -1.945 -18.438 1.00 84.44 97 LYS A CA 1
ATOM 696 C C . LYS A 1 97 ? 4.766 -2.899 -17.564 1.00 84.44 97 LYS A C 1
ATOM 698 O O . LYS A 1 97 ? 3.733 -3.409 -17.987 1.00 84.44 97 LYS A O 1
ATOM 703 N N . VAL A 1 98 ? 5.280 -3.187 -16.371 1.00 88.69 98 VAL A N 1
ATOM 704 C CA . VAL A 1 98 ? 4.602 -4.013 -15.376 1.00 88.69 98 VAL A CA 1
ATOM 705 C C . VAL A 1 98 ? 4.423 -3.165 -14.134 1.00 88.69 98 VAL A C 1
ATOM 707 O O . VAL A 1 98 ? 5.386 -2.861 -13.426 1.00 88.69 98 VAL A O 1
ATOM 710 N N . GLN A 1 99 ? 3.169 -2.819 -13.854 1.00 92.31 99 GLN A N 1
ATOM 711 C CA . GLN A 1 99 ? 2.789 -2.110 -12.640 1.00 92.31 99 GLN A CA 1
ATOM 712 C C . GLN A 1 99 ? 3.356 -2.817 -11.406 1.00 92.31 99 GLN A C 1
ATOM 714 O O . GLN A 1 99 ? 3.356 -4.051 -11.328 1.00 92.31 99 GLN A O 1
ATOM 719 N N . PHE A 1 100 ? 3.843 -2.040 -10.439 1.00 97.31 100 PHE A N 1
ATOM 720 C CA . PHE A 1 100 ? 4.278 -2.602 -9.170 1.00 97.31 100 PHE A CA 1
ATOM 721 C C . PHE A 1 100 ? 3.132 -3.364 -8.509 1.00 97.31 100 PHE A C 1
ATOM 723 O O . PHE A 1 100 ? 1.966 -2.977 -8.577 1.00 97.31 100 PHE A O 1
ATOM 730 N N . TRP A 1 101 ? 3.467 -4.466 -7.859 1.00 98.38 101 TRP A N 1
ATOM 731 C CA . TRP A 1 101 ? 2.512 -5.243 -7.087 1.00 98.38 101 TRP A CA 1
ATOM 732 C C . TRP A 1 101 ? 3.204 -5.907 -5.908 1.00 98.38 101 TRP A C 1
ATOM 734 O O . TRP A 1 101 ? 4.416 -6.148 -5.929 1.00 98.38 101 TRP A O 1
ATOM 744 N N . PHE A 1 102 ? 2.431 -6.223 -4.875 1.00 98.75 102 PHE A N 1
ATOM 745 C CA . PHE A 1 102 ? 2.892 -7.062 -3.777 1.00 98.75 102 PHE A CA 1
ATOM 746 C C . PHE A 1 102 ? 1.753 -7.888 -3.187 1.00 98.75 102 PHE A C 1
ATOM 748 O O . PHE A 1 102 ? 0.579 -7.525 -3.274 1.00 98.75 102 PHE A O 1
ATOM 755 N N . VAL A 1 103 ? 2.127 -8.999 -2.561 1.00 98.75 103 VAL A N 1
ATOM 756 C CA . VAL A 1 103 ? 1.242 -9.879 -1.802 1.00 98.75 103 VAL A CA 1
ATOM 757 C C . VAL A 1 103 ? 1.875 -10.213 -0.459 1.00 98.75 103 VAL A C 1
ATOM 759 O O . VAL A 1 103 ? 3.089 -10.405 -0.365 1.00 98.75 103 VAL A O 1
ATOM 762 N N . GLY A 1 104 ? 1.057 -10.306 0.582 1.00 98.69 104 GLY A N 1
ATOM 763 C CA . GLY A 1 104 ? 1.497 -10.700 1.915 1.00 98.69 104 GLY A CA 1
ATOM 764 C C . GLY A 1 104 ? 0.338 -10.885 2.882 1.00 98.69 104 GLY A C 1
ATOM 765 O O . GLY A 1 104 ? -0.824 -10.729 2.508 1.00 98.69 104 GLY A O 1
ATOM 766 N N . PHE A 1 105 ? 0.660 -11.218 4.127 1.00 98.69 105 PHE A N 1
ATOM 767 C CA . PHE A 1 105 ? -0.322 -11.400 5.194 1.00 98.69 105 PHE A CA 1
ATOM 768 C C . PHE A 1 105 ? -0.176 -10.308 6.252 1.00 98.69 105 PHE A C 1
ATOM 770 O O . PHE A 1 105 ? 0.931 -10.053 6.733 1.00 98.69 105 PHE A O 1
ATOM 777 N N . ASP A 1 106 ? -1.290 -9.680 6.618 1.00 98.44 106 ASP A N 1
ATOM 778 C CA . ASP A 1 106 ? -1.378 -8.792 7.773 1.00 98.44 106 ASP A CA 1
ATOM 779 C C . ASP A 1 106 ? -2.025 -9.550 8.947 1.00 98.44 106 ASP A C 1
ATOM 781 O O . ASP A 1 106 ? -3.192 -9.944 8.837 1.00 98.44 106 ASP A O 1
ATOM 785 N N . PRO A 1 107 ? -1.299 -9.793 10.053 1.00 98.31 107 PRO A N 1
ATOM 786 C CA . PRO A 1 107 ? -1.845 -10.503 11.203 1.00 98.31 107 PRO A CA 1
ATOM 787 C C . PRO A 1 107 ? -2.812 -9.658 12.043 1.00 98.31 107 PRO A C 1
ATOM 789 O O . PRO A 1 107 ? -3.678 -10.241 12.691 1.00 98.31 107 PRO A O 1
ATOM 792 N N . ASP A 1 108 ? -2.711 -8.326 12.022 1.00 97.38 108 ASP A N 1
ATOM 793 C CA . ASP A 1 108 ? -3.603 -7.448 12.790 1.00 97.38 108 ASP A CA 1
ATOM 794 C C . ASP A 1 108 ? -4.978 -7.364 12.115 1.00 97.38 108 ASP A C 1
ATOM 796 O O . ASP A 1 108 ? -6.012 -7.375 12.784 1.00 97.38 108 ASP A O 1
ATOM 800 N N . LEU A 1 109 ? -4.998 -7.352 10.777 1.00 96.94 109 LEU A N 1
ATOM 801 C CA . LEU A 1 109 ? -6.225 -7.418 9.973 1.00 96.94 109 LEU A CA 1
ATOM 802 C C . LEU A 1 109 ? -6.692 -8.854 9.693 1.00 96.94 109 LEU A C 1
ATOM 804 O O . LEU A 1 109 ? -7.767 -9.050 9.121 1.00 96.94 109 LEU A O 1
ATOM 808 N N . ASN A 1 110 ? -5.875 -9.857 10.031 1.00 97.69 110 ASN A N 1
ATOM 809 C CA . ASN A 1 110 ? -6.077 -11.269 9.700 1.00 97.69 110 ASN A CA 1
ATOM 810 C C . ASN A 1 110 ? -6.454 -11.488 8.219 1.00 97.69 110 ASN A C 1
ATOM 812 O O . ASN A 1 110 ? -7.423 -12.178 7.894 1.00 97.69 110 ASN A O 1
ATOM 816 N N . THR A 1 111 ? -5.719 -10.845 7.312 1.00 97.31 111 THR A N 1
ATOM 817 C CA . THR A 1 111 ? -6.086 -10.764 5.893 1.00 97.31 111 THR A CA 1
ATOM 818 C C . THR A 1 111 ? -4.865 -10.919 4.992 1.00 97.31 111 THR A C 1
ATOM 820 O O . THR A 1 111 ? -3.784 -10.402 5.276 1.00 97.31 111 THR A O 1
ATOM 823 N N . VAL A 1 112 ? -5.043 -11.619 3.867 1.00 98.50 112 VAL A N 1
ATOM 824 C CA . VAL A 1 112 ? -4.083 -11.589 2.756 1.00 98.50 112 VAL A CA 1
ATOM 825 C C . VAL A 1 112 ? -4.339 -10.331 1.937 1.00 98.50 112 VAL A C 1
ATOM 827 O O . VAL A 1 112 ? -5.434 -10.143 1.411 1.00 98.50 112 VAL A O 1
ATOM 830 N N . VAL A 1 113 ? -3.322 -9.486 1.812 1.00 98.56 113 VAL A N 1
ATOM 831 C CA . VAL A 1 113 ? -3.389 -8.248 1.035 1.00 98.56 113 VAL A CA 1
ATOM 832 C C . VAL A 1 113 ? -2.680 -8.467 -0.290 1.00 98.56 113 VAL A C 1
ATOM 834 O O . VAL A 1 113 ? -1.533 -8.914 -0.317 1.00 98.56 113 VAL A O 1
ATOM 837 N N . VAL A 1 114 ? -3.362 -8.121 -1.379 1.00 98.44 114 VAL A N 1
ATOM 838 C CA . VAL A 1 114 ? -2.791 -8.023 -2.723 1.00 98.44 114 VAL A CA 1
ATOM 839 C C . VAL A 1 114 ? -2.971 -6.582 -3.176 1.00 98.44 114 VAL A C 1
ATOM 841 O O . VAL A 1 114 ? -4.097 -6.091 -3.227 1.00 98.44 114 VAL A O 1
ATOM 844 N N . SER A 1 115 ? -1.870 -5.901 -3.472 1.00 98.19 115 SER A N 1
ATOM 845 C CA . SER A 1 115 ? -1.880 -4.515 -3.939 1.00 98.19 115 SER A CA 1
ATOM 846 C C . SER A 1 115 ? -1.273 -4.439 -5.329 1.00 98.19 115 SER A C 1
ATOM 848 O O . SER A 1 115 ? -0.250 -5.072 -5.595 1.00 98.19 115 SER A O 1
ATOM 850 N N . HIS A 1 116 ? -1.907 -3.657 -6.194 1.00 96.75 116 HIS A N 1
ATOM 851 C CA . HIS A 1 116 ? -1.441 -3.334 -7.535 1.00 96.75 116 HIS A CA 1
ATOM 852 C C . HIS A 1 116 ? -1.336 -1.814 -7.654 1.00 96.75 116 HIS A C 1
ATOM 854 O O . HIS A 1 116 ? -2.237 -1.090 -7.228 1.00 96.75 116 HIS A O 1
ATOM 860 N N . GLN A 1 117 ? -0.243 -1.335 -8.237 1.00 94.25 117 GLN A N 1
ATOM 861 C CA . GLN A 1 117 ? -0.055 0.066 -8.583 1.00 94.25 117 GLN A CA 1
ATOM 862 C C . GLN A 1 117 ? -1.140 0.493 -9.576 1.00 94.25 117 GLN A C 1
ATOM 864 O O . GLN A 1 117 ? -1.353 -0.167 -10.594 1.00 94.25 117 GLN A O 1
ATOM 869 N N . GLY A 1 118 ? -1.802 1.614 -9.297 1.00 84.50 118 GLY A N 1
ATOM 870 C CA . GLY A 1 118 ? -2.678 2.259 -10.273 1.00 84.50 118 GLY A CA 1
ATOM 871 C C . GLY A 1 118 ? -1.894 2.985 -11.373 1.00 84.50 118 GLY A C 1
ATOM 872 O O . GLY A 1 118 ? -0.665 3.055 -11.349 1.00 84.50 118 GLY A O 1
ATOM 873 N N . THR A 1 119 ? -2.603 3.598 -12.318 1.00 76.94 119 THR A N 1
ATOM 874 C CA . THR A 1 119 ? -1.991 4.421 -13.369 1.00 76.94 119 THR A CA 1
ATOM 875 C C . THR A 1 119 ? -1.161 5.558 -12.766 1.00 76.94 119 THR A C 1
ATOM 877 O O . THR A 1 119 ? -1.685 6.439 -12.083 1.00 76.94 119 THR A O 1
ATOM 880 N N . ASN A 1 120 ? 0.148 5.561 -13.030 1.00 66.94 120 ASN A N 1
ATOM 881 C CA . ASN A 1 120 ? 0.978 6.741 -12.811 1.00 66.94 120 ASN A CA 1
ATOM 882 C C . ASN A 1 120 ? 0.775 7.687 -13.999 1.00 66.94 120 ASN A C 1
ATOM 884 O O . ASN A 1 120 ? 1.262 7.419 -15.090 1.00 66.94 120 ASN A O 1
ATOM 888 N N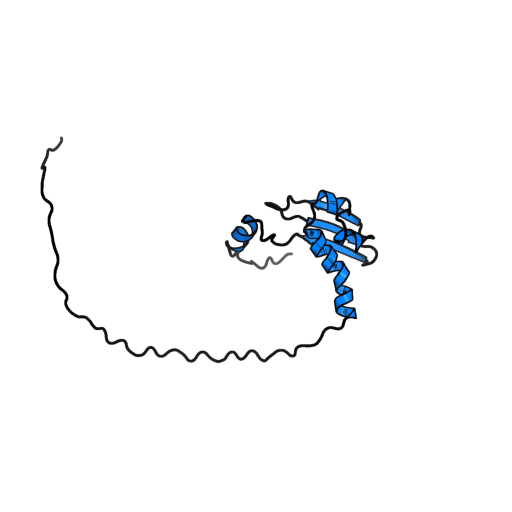 . THR A 1 121 ? 0.068 8.798 -13.792 1.00 57.59 121 THR A N 1
ATOM 889 C CA . THR A 1 121 ? -0.266 9.762 -14.857 1.00 57.59 121 THR A CA 1
ATOM 890 C C . THR A 1 121 ? 0.941 10.516 -15.421 1.00 57.59 121 THR A C 1
ATOM 892 O O . THR A 1 121 ? 0.797 11.222 -16.417 1.00 57.59 121 THR A O 1
ATOM 895 N N . SER A 1 122 ? 2.120 10.383 -14.802 1.00 59.03 122 SER A N 1
ATOM 896 C CA . SER A 1 122 ? 3.380 10.917 -15.339 1.00 59.03 122 SER A CA 1
ATOM 897 C C . SER A 1 122 ? 4.037 9.981 -16.357 1.00 59.03 122 SER A C 1
ATOM 899 O O . SER A 1 122 ? 4.893 10.428 -17.115 1.00 59.03 122 SER A O 1
ATOM 901 N N . GLU A 1 123 ? 3.621 8.714 -16.410 1.00 55.75 123 GLU A N 1
ATOM 902 C CA . GLU A 1 123 ? 4.057 7.759 -17.425 1.00 55.75 123 GLU A CA 1
ATOM 903 C C . GLU A 1 123 ? 3.023 7.743 -18.561 1.00 55.75 123 GLU A C 1
ATOM 905 O O . GLU A 1 123 ? 1.830 7.527 -18.350 1.00 55.75 123 GLU A O 1
ATOM 910 N N . ILE A 1 124 ? 3.466 8.014 -19.792 1.00 53.88 124 ILE A N 1
ATOM 911 C CA . ILE A 1 124 ? 2.585 8.121 -20.973 1.00 53.88 124 ILE A CA 1
ATOM 912 C C . ILE A 1 124 ? 2.006 6.758 -21.388 1.00 53.88 124 ILE A C 1
ATOM 914 O O . ILE A 1 124 ? 0.936 6.702 -21.988 1.00 53.88 124 ILE A O 1
ATOM 918 N N . LEU A 1 125 ? 2.686 5.656 -21.069 1.00 52.50 125 LEU A N 1
ATOM 919 C CA . LEU A 1 125 ? 2.275 4.316 -21.493 1.00 52.50 125 LEU A CA 1
ATOM 920 C C . LEU A 1 125 ? 0.964 3.826 -20.853 1.00 52.50 125 LEU A C 1
ATOM 922 O O . LEU A 1 125 ? 0.093 3.411 -21.617 1.00 52.50 125 LEU A O 1
ATOM 926 N N . PRO A 1 126 ? 0.722 3.943 -19.532 1.00 53.34 126 PRO A N 1
ATOM 927 C CA . PRO A 1 126 ? -0.579 3.577 -18.974 1.00 53.34 126 PRO A CA 1
ATOM 928 C C . PRO A 1 126 ? -1.728 4.474 -19.475 1.00 53.34 126 PRO A C 1
ATOM 930 O O . PRO A 1 126 ? -2.854 4.001 -19.567 1.00 53.34 126 PRO A O 1
ATOM 933 N N . LEU A 1 127 ? -1.464 5.720 -19.906 1.00 52.59 127 LEU A N 1
ATOM 934 C CA . LEU A 1 127 ? -2.473 6.549 -20.589 1.00 52.59 127 LEU A CA 1
ATOM 935 C C . LEU A 1 127 ? -2.829 6.023 -21.989 1.00 52.59 127 LEU A C 1
ATOM 937 O O . LEU A 1 127 ? -3.965 6.194 -22.427 1.00 52.59 127 LEU A O 1
ATOM 941 N N . ILE A 1 128 ? -1.876 5.419 -22.708 1.00 52.91 128 ILE A N 1
ATOM 942 C CA . ILE A 1 128 ? -2.117 4.835 -24.036 1.00 52.91 128 ILE A CA 1
ATOM 943 C C . ILE A 1 128 ? -2.861 3.502 -23.909 1.00 52.91 128 ILE A C 1
ATOM 945 O O . ILE A 1 128 ? -3.803 3.294 -24.669 1.00 52.91 128 ILE A O 1
ATOM 949 N N . GLU A 1 129 ? -2.506 2.655 -22.937 1.00 53.12 129 GLU A N 1
ATOM 950 C CA . GLU A 1 129 ? -3.236 1.409 -22.650 1.00 53.12 129 GLU A CA 1
ATOM 951 C C . GLU A 1 129 ? -4.696 1.711 -22.245 1.00 53.12 129 GLU A C 1
ATOM 953 O O . GLU A 1 129 ? -5.625 1.094 -22.771 1.00 53.12 129 GLU A O 1
ATOM 958 N N . ASP A 1 130 ? -4.913 2.737 -21.406 1.00 51.47 130 ASP A N 1
ATOM 959 C CA . ASP A 1 130 ? -6.249 3.231 -21.031 1.00 51.47 130 ASP A CA 1
ATOM 960 C C . ASP A 1 130 ? -7.000 3.877 -22.220 1.00 51.47 130 ASP A C 1
ATOM 962 O O . ASP A 1 130 ? -8.233 3.833 -22.287 1.00 51.47 130 ASP A O 1
ATOM 966 N N . ALA A 1 131 ? -6.285 4.469 -23.186 1.00 52.41 131 ALA A N 1
ATOM 967 C CA . ALA A 1 131 ? -6.878 5.049 -24.394 1.00 52.41 131 ALA A CA 1
ATOM 968 C C . ALA A 1 131 ? -7.226 3.992 -25.459 1.00 52.41 131 ALA A C 1
ATOM 970 O O . ALA A 1 131 ? -8.174 4.185 -26.230 1.00 52.41 131 ALA A O 1
ATOM 971 N N . SER A 1 132 ? -6.512 2.864 -25.500 1.00 52.91 132 SER A N 1
ATOM 972 C CA . SER A 1 132 ? -6.854 1.703 -26.324 1.00 52.91 132 SER A CA 1
ATOM 973 C C . SER A 1 132 ? -7.907 0.844 -25.627 1.00 52.91 132 SER A C 1
ATOM 975 O O . SER A 1 132 ? -7.622 -0.220 -25.085 1.00 52.91 132 SER A O 1
ATOM 977 N N . ILE A 1 133 ? -9.165 1.287 -25.670 1.00 56.25 133 ILE A N 1
ATOM 978 C CA . ILE A 1 133 ? -10.317 0.479 -25.244 1.00 56.25 133 ILE A CA 1
ATOM 979 C C . ILE A 1 133 ? -10.558 -0.640 -26.279 1.00 56.25 133 ILE A C 1
ATOM 981 O O . ILE A 1 133 ? -11.515 -0.614 -27.057 1.00 56.25 133 ILE A O 1
ATOM 985 N N . GLU A 1 134 ? -9.682 -1.641 -26.300 1.00 59.34 134 GLU A N 1
ATOM 986 C CA . GLU A 1 134 ? -9.910 -2.930 -26.953 1.00 59.34 134 GLU A CA 1
ATOM 987 C C . GLU A 1 134 ? -10.919 -3.711 -26.100 1.00 59.34 134 GLU A C 1
ATOM 989 O O . GLU A 1 134 ? -10.602 -4.323 -25.078 1.00 59.34 134 GLU A O 1
ATOM 994 N N . LYS A 1 135 ? -12.196 -3.653 -26.483 1.00 60.62 135 LYS A N 1
ATOM 995 C CA . LYS A 1 135 ? -13.249 -4.417 -25.807 1.00 60.62 135 LYS A CA 1
ATOM 996 C C . LYS A 1 135 ? -13.083 -5.897 -26.140 1.00 60.62 135 LYS A C 1
ATOM 998 O O . LYS A 1 135 ? -13.486 -6.337 -27.214 1.00 60.62 135 LYS A O 1
ATOM 1003 N N . THR A 1 136 ? -12.555 -6.685 -25.209 1.00 66.12 136 THR A N 1
ATOM 1004 C CA . THR A 1 136 ? -12.650 -8.145 -25.318 1.00 66.12 136 THR A CA 1
ATOM 1005 C C . THR A 1 136 ? -14.072 -8.616 -25.000 1.00 66.12 136 THR A C 1
ATOM 1007 O O . THR A 1 136 ? -14.787 -8.018 -24.192 1.00 66.12 136 THR A O 1
ATOM 1010 N N . THR A 1 137 ? -14.514 -9.693 -25.650 1.00 75.81 137 THR A N 1
ATOM 1011 C CA . THR A 1 137 ? -15.832 -10.272 -25.365 1.00 75.81 137 THR A CA 1
ATOM 1012 C C . THR A 1 137 ? -15.777 -11.002 -24.027 1.00 75.81 137 THR A C 1
ATOM 1014 O O . THR A 1 137 ? -15.059 -11.991 -23.882 1.00 75.81 137 THR A O 1
ATOM 1017 N N . LEU A 1 138 ? -16.572 -10.554 -23.053 1.00 65.31 138 LEU A N 1
ATOM 1018 C CA . LEU A 1 138 ? -16.766 -11.275 -21.796 1.00 65.31 138 LEU A CA 1
ATOM 1019 C C . LEU A 1 138 ? -17.653 -12.497 -22.050 1.00 65.31 138 LEU A C 1
ATOM 1021 O O . LEU A 1 138 ? -18.878 -12.440 -21.949 1.00 65.31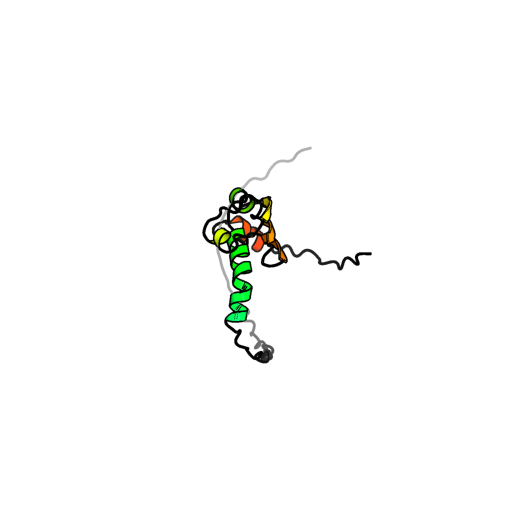 138 LEU A O 1
ATOM 1025 N N . ILE A 1 139 ? -17.039 -13.621 -22.407 1.00 72.81 139 ILE A N 1
ATOM 1026 C CA . ILE A 1 139 ? -17.755 -14.893 -22.473 1.00 72.81 139 ILE A CA 1
ATOM 1027 C C . ILE A 1 139 ? -17.894 -15.403 -21.037 1.00 72.81 139 ILE A C 1
ATOM 1029 O O . ILE A 1 139 ? -16.889 -15.610 -20.356 1.00 72.81 139 ILE A O 1
ATOM 1033 N N . ARG A 1 140 ? -19.130 -15.621 -20.563 1.00 65.88 140 ARG A N 1
ATOM 1034 C CA . ARG A 1 140 ? -19.382 -16.335 -19.303 1.00 65.88 140 ARG A CA 1
ATOM 1035 C C . ARG A 1 140 ? -18.762 -17.726 -19.428 1.00 65.88 140 ARG A C 1
ATOM 1037 O O . ARG A 1 140 ? -19.356 -18.623 -20.025 1.00 65.88 140 ARG A O 1
ATOM 1044 N N . LYS A 1 141 ? -17.570 -17.912 -18.869 1.00 59.56 141 LYS A N 1
ATOM 1045 C CA . LYS A 1 141 ? -16.988 -19.239 -18.703 1.00 59.56 141 LYS A CA 1
ATOM 1046 C C . LYS A 1 141 ? -17.810 -19.914 -17.607 1.00 59.56 141 LYS A C 1
ATOM 1048 O O . LYS A 1 141 ? -17.654 -19.586 -16.435 1.00 59.56 141 LYS A O 1
ATOM 1053 N N . ASN A 1 142 ? -18.740 -20.789 -17.987 1.00 56.84 142 ASN A N 1
ATOM 1054 C CA . ASN A 1 142 ? -19.289 -21.758 -17.044 1.00 56.84 142 ASN A CA 1
ATOM 1055 C C . ASN A 1 142 ? -18.107 -22.644 -16.633 1.00 56.84 142 ASN A C 1
ATOM 1057 O O . ASN A 1 142 ? -17.683 -23.508 -17.400 1.00 56.84 142 ASN A O 1
ATOM 1061 N N . LEU A 1 143 ? -17.498 -22.318 -15.495 1.00 51.47 143 LEU A N 1
ATOM 1062 C CA . LEU A 1 143 ? -16.464 -23.137 -14.883 1.00 51.47 143 LEU A CA 1
ATOM 1063 C C . LEU A 1 143 ? -17.148 -24.417 -14.357 1.00 51.47 143 LEU A C 1
ATOM 1065 O O . LEU A 1 143 ? -18.241 -24.287 -13.799 1.00 51.47 143 LEU A O 1
ATOM 1069 N N . PRO A 1 144 ? -16.584 -25.613 -14.608 1.00 52.41 144 PRO A N 1
ATOM 1070 C CA . PRO A 1 144 ? -17.131 -26.876 -14.114 1.00 52.41 144 PRO A CA 1
ATOM 1071 C C . PRO A 1 144 ? -17.188 -26.941 -12.586 1.00 52.41 144 PRO A C 1
ATOM 1073 O O . PRO A 1 144 ? -16.350 -26.276 -11.932 1.00 52.41 144 PRO A O 1
#

Organism: Trametes pubescens (NCBI:txid154538)

InterPro domains:
  IPR029058 Alpha/Beta hydrolase fold [G3DSA:3.40.50.1820] (35-144)